Protein AF-A0A4R6M4W5-F1 (afdb_monomer_lite)

Structure (mmCIF, N/CA/C/O backbone):
data_AF-A0A4R6M4W5-F1
#
_entry.id   AF-A0A4R6M4W5-F1
#
loop_
_atom_site.group_PDB
_atom_site.id
_atom_site.type_symbol
_atom_site.label_atom_id
_atom_site.label_alt_id
_atom_site.label_comp_id
_atom_site.label_asym_id
_atom_site.label_entity_id
_atom_site.label_seq_id
_atom_site.pdbx_PDB_ins_code
_atom_site.Cartn_x
_atom_site.Cartn_y
_atom_site.Cartn_z
_atom_site.occupancy
_atom_site.B_iso_or_equiv
_atom_site.auth_seq_id
_atom_site.auth_comp_id
_atom_site.auth_asym_id
_atom_site.auth_atom_id
_atom_site.pdbx_PDB_model_num
ATOM 1 N N . MET A 1 1 ? 8.972 -27.439 31.313 1.00 47.44 1 MET A N 1
ATOM 2 C CA . MET A 1 1 ? 9.110 -26.788 29.989 1.00 47.44 1 MET A CA 1
ATOM 3 C C . MET A 1 1 ? 7.832 -26.014 29.679 1.00 47.44 1 MET A C 1
ATOM 5 O O . MET A 1 1 ? 6.818 -26.622 29.364 1.00 47.44 1 MET A O 1
ATOM 9 N N . GLY A 1 2 ? 7.825 -24.691 29.859 1.00 50.62 2 GLY A N 1
ATOM 10 C CA . GLY A 1 2 ? 6.647 -23.873 29.551 1.00 50.62 2 GLY A CA 1
ATOM 11 C C . GLY A 1 2 ? 6.449 -23.766 28.039 1.00 50.62 2 GLY A C 1
ATOM 12 O O . GLY A 1 2 ? 7.377 -23.376 27.333 1.00 50.62 2 GLY A O 1
ATOM 13 N N . LYS A 1 3 ? 5.260 -24.116 27.529 1.00 57.84 3 LYS A N 1
ATOM 14 C CA . LYS A 1 3 ? 4.891 -23.879 26.123 1.00 57.84 3 LYS A CA 1
ATOM 15 C C . LYS A 1 3 ? 5.058 -22.385 25.834 1.00 57.84 3 LYS A C 1
ATOM 17 O O . LYS A 1 3 ? 4.298 -21.583 26.377 1.00 57.84 3 LYS A O 1
ATOM 22 N N . LYS A 1 4 ? 6.033 -22.010 24.995 1.00 60.06 4 LYS A N 1
ATOM 23 C CA . LYS A 1 4 ? 6.132 -20.650 24.447 1.00 60.06 4 LYS A CA 1
ATOM 24 C C . LYS A 1 4 ? 4.809 -20.366 23.740 1.00 60.06 4 LYS A C 1
ATOM 26 O O . LYS A 1 4 ? 4.501 -20.968 22.716 1.00 60.06 4 LYS A O 1
ATOM 31 N N . ARG A 1 5 ? 3.972 -19.521 24.340 1.00 63.62 5 ARG A N 1
ATOM 32 C CA . ARG A 1 5 ? 2.745 -19.064 23.694 1.00 63.62 5 ARG A CA 1
ATOM 33 C C . ARG A 1 5 ? 3.173 -18.079 22.616 1.00 63.62 5 ARG A C 1
ATOM 35 O O . ARG A 1 5 ? 3.542 -16.951 22.929 1.00 63.62 5 ARG A O 1
ATOM 42 N N . ASN A 1 6 ? 3.200 -18.552 21.373 1.00 73.06 6 ASN A N 1
ATOM 43 C CA . ASN A 1 6 ? 3.472 -17.719 20.208 1.00 73.06 6 ASN A CA 1
ATOM 44 C C . ASN A 1 6 ? 2.492 -16.540 20.214 1.00 73.06 6 ASN A C 1
ATOM 46 O O . ASN A 1 6 ? 1.300 -16.741 20.451 1.00 73.06 6 ASN A O 1
ATOM 50 N N . GLY A 1 7 ? 3.006 -15.326 20.008 1.00 83.44 7 GLY A N 1
ATOM 51 C CA . GLY A 1 7 ? 2.184 -14.120 19.945 1.00 83.44 7 GLY A CA 1
ATOM 52 C C . GLY A 1 7 ? 1.177 -14.162 18.792 1.00 83.44 7 GLY A C 1
ATOM 53 O O . GLY A 1 7 ? 1.309 -14.947 17.855 1.00 83.44 7 GLY A O 1
ATOM 54 N N . HIS A 1 8 ? 0.178 -13.284 18.841 1.00 89.69 8 HIS A N 1
ATOM 55 C CA . HIS A 1 8 ? -0.817 -13.129 17.782 1.00 89.69 8 HIS A CA 1
ATOM 56 C C . HIS A 1 8 ? -0.540 -11.882 16.944 1.00 89.69 8 HIS A C 1
ATOM 58 O O . HIS A 1 8 ? -0.116 -10.845 17.456 1.00 89.69 8 HIS A O 1
ATOM 64 N N . TYR A 1 9 ? -0.815 -11.976 15.646 1.00 91.94 9 TYR A N 1
ATOM 65 C CA . TYR A 1 9 ? -0.755 -10.838 14.737 1.00 91.94 9 TYR A CA 1
ATOM 66 C C . TYR A 1 9 ? -2.001 -9.961 14.881 1.00 91.94 9 TYR A C 1
ATOM 68 O O . TYR A 1 9 ? -3.123 -10.471 14.893 1.00 91.94 9 TYR A O 1
ATOM 76 N N . CYS A 1 10 ? -1.799 -8.649 14.993 1.00 93.38 10 CYS A N 1
ATOM 77 C CA . CYS A 1 10 ? -2.869 -7.661 14.984 1.00 93.38 10 CYS A CA 1
ATOM 78 C C . CYS A 1 10 ? -3.048 -7.075 13.579 1.00 93.38 10 CYS A C 1
ATOM 80 O O . CYS A 1 10 ? -2.122 -6.452 13.062 1.00 93.38 10 CYS A O 1
ATOM 82 N N . VAL A 1 11 ? -4.245 -7.187 12.995 1.00 92.00 11 VAL A N 1
ATOM 83 C CA . VAL A 1 11 ? -4.522 -6.701 11.627 1.00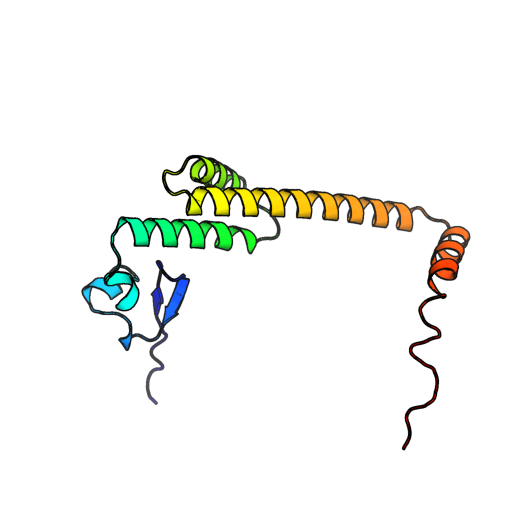 92.00 11 VAL A CA 1
ATOM 84 C C . VAL A 1 11 ? -4.514 -5.176 11.505 1.00 92.00 11 VAL A C 1
ATOM 86 O O . VAL A 1 11 ? -4.210 -4.651 10.442 1.00 92.00 11 VAL A O 1
ATOM 89 N N . VAL A 1 12 ? -4.813 -4.454 12.591 1.00 92.94 12 VAL A N 1
ATOM 90 C CA . VAL A 1 12 ? -4.916 -2.984 12.572 1.00 92.94 12 VAL A CA 1
ATOM 91 C C . VAL A 1 12 ? -3.551 -2.313 12.692 1.00 92.94 12 VAL A C 1
ATOM 93 O O . VAL A 1 12 ? -3.284 -1.367 11.968 1.00 92.94 12 VAL A O 1
ATOM 96 N N . CYS A 1 13 ? -2.676 -2.777 13.590 1.00 92.56 13 CYS A N 1
ATOM 97 C CA . CYS A 1 13 ? -1.334 -2.193 13.759 1.00 92.56 13 CYS A CA 1
ATOM 98 C C . CYS A 1 13 ? -0.231 -2.964 13.024 1.00 92.56 13 CYS A C 1
ATOM 100 O O . CYS A 1 13 ? 0.934 -2.601 13.132 1.00 92.56 13 CYS A O 1
ATOM 102 N N . ALA A 1 14 ? -0.590 -4.044 12.329 1.00 92.38 14 ALA A N 1
ATOM 103 C CA . ALA A 1 14 ? 0.319 -4.892 11.570 1.00 92.38 14 ALA A CA 1
ATOM 104 C C . ALA A 1 14 ? 1.521 -5.441 12.369 1.00 92.38 14 ALA A C 1
ATOM 106 O O . ALA A 1 14 ? 2.595 -5.654 11.809 1.00 92.38 14 ALA A O 1
ATOM 107 N N . SER A 1 15 ? 1.353 -5.706 13.671 1.00 91.50 15 SER A N 1
ATOM 108 C CA . SER A 1 15 ? 2.426 -6.202 14.554 1.00 91.50 15 SER A CA 1
ATOM 109 C C . SER A 1 15 ? 2.061 -7.531 15.213 1.00 91.50 15 SER A C 1
ATOM 111 O O . SER A 1 15 ? 0.899 -7.759 15.562 1.00 91.50 15 SER A O 1
ATOM 113 N N . VAL A 1 16 ? 3.062 -8.382 15.449 1.00 91.19 16 VAL A N 1
ATOM 114 C CA . VAL A 1 16 ? 2.925 -9.567 16.309 1.00 91.19 16 VAL A CA 1
ATOM 115 C C . VAL A 1 16 ? 3.075 -9.132 17.764 1.00 91.19 16 VAL A C 1
ATOM 117 O O . VAL A 1 16 ? 4.069 -8.517 18.139 1.00 91.19 16 VAL A O 1
ATOM 120 N N . LEU A 1 17 ? 2.071 -9.422 18.588 1.00 91.19 17 LEU A N 1
ATOM 121 C CA . LEU A 1 17 ? 2.004 -9.011 19.988 1.00 91.19 17 LEU A CA 1
ATOM 122 C C . LEU A 1 17 ? 1.763 -10.228 20.893 1.00 91.19 17 LEU A C 1
ATOM 124 O O . LEU A 1 17 ? 1.135 -11.198 20.467 1.00 91.19 17 LEU A O 1
ATOM 128 N N . PRO A 1 18 ? 2.210 -10.197 22.160 1.00 89.69 18 PRO A N 1
ATOM 129 C CA . PRO A 1 18 ? 1.973 -11.302 23.083 1.00 89.69 18 PRO A CA 1
ATOM 130 C C . PRO A 1 18 ? 0.483 -11.448 23.417 1.00 89.69 18 PRO A C 1
ATOM 132 O O . PRO A 1 18 ? -0.274 -10.473 23.394 1.00 89.69 18 PRO A O 1
ATOM 135 N N . ASN A 1 19 ? 0.067 -12.665 23.778 1.00 86.75 19 ASN A N 1
ATOM 136 C CA . ASN A 1 19 ? -1.346 -13.034 23.958 1.00 86.75 19 ASN A CA 1
ATOM 137 C C . ASN A 1 19 ? -2.081 -12.141 24.968 1.00 86.75 19 ASN A C 1
ATOM 139 O O . ASN A 1 19 ? -3.251 -11.828 24.781 1.00 86.75 19 ASN A O 1
ATOM 143 N N . GLU A 1 20 ? -1.385 -11.646 25.990 1.00 88.31 20 GLU A N 1
ATOM 144 C CA . GLU A 1 20 ? -1.931 -10.739 27.010 1.00 88.31 20 GLU A CA 1
ATOM 145 C C . GLU A 1 20 ? -2.418 -9.393 26.445 1.00 88.31 20 GLU A C 1
ATOM 147 O O . GLU A 1 20 ? -3.262 -8.713 27.047 1.00 88.31 20 GLU A O 1
ATOM 152 N N . LYS A 1 21 ? -1.906 -8.991 25.273 1.00 89.56 21 LYS A N 1
ATOM 153 C CA . LYS A 1 21 ? -2.319 -7.771 24.564 1.00 89.56 21 LYS A CA 1
ATOM 154 C C . LYS A 1 21 ? -3.587 -7.972 23.739 1.00 89.56 21 LYS A C 1
ATOM 156 O O . LYS A 1 21 ? -4.110 -6.985 23.223 1.00 89.56 21 LYS A O 1
ATOM 161 N N . PHE A 1 22 ? -4.118 -9.188 23.659 1.00 88.75 22 PHE A N 1
ATOM 162 C CA . PHE A 1 22 ? -5.414 -9.493 23.060 1.00 88.75 22 PHE A CA 1
ATOM 163 C C . PHE A 1 22 ? -6.449 -9.742 24.167 1.00 88.75 22 PHE A C 1
ATOM 165 O O . PHE A 1 22 ? -6.128 -10.213 25.257 1.00 88.75 22 PHE A O 1
ATOM 172 N N . SER A 1 23 ? -7.693 -9.320 23.943 1.00 77.94 23 SER A N 1
ATOM 173 C CA . SER A 1 23 ? -8.841 -9.639 24.810 1.00 77.94 23 SER A CA 1
ATOM 174 C C . SER A 1 23 ? -9.715 -10.673 24.112 1.00 77.94 23 SER A C 1
ATOM 176 O O . SER A 1 23 ? -9.695 -10.708 22.892 1.00 77.94 23 SER A O 1
ATOM 178 N N . GLY A 1 24 ? -10.523 -11.463 24.830 1.00 74.44 24 GLY A N 1
ATOM 179 C CA . GLY A 1 24 ? -11.321 -12.547 24.226 1.00 74.44 24 GLY A CA 1
ATOM 180 C C . GLY A 1 24 ? -12.060 -12.162 22.930 1.00 74.44 24 GLY A C 1
ATOM 181 O O . GLY A 1 24 ? -11.840 -12.783 21.896 1.00 74.44 24 GLY A O 1
ATOM 182 N N . LYS A 1 25 ? -12.847 -11.072 22.934 1.00 71.62 25 LYS A N 1
ATOM 183 C CA . LYS A 1 25 ? -13.558 -10.577 21.729 1.00 71.62 25 LYS A CA 1
ATOM 184 C C . LYS A 1 25 ? -12.637 -9.994 20.643 1.00 71.62 25 LYS A C 1
ATOM 186 O O . LYS A 1 25 ? -12.979 -10.053 19.468 1.00 71.62 25 LYS A O 1
ATOM 191 N N . GLY A 1 26 ? -11.499 -9.403 21.011 1.00 70.62 26 GLY A N 1
ATOM 192 C CA . GLY A 1 26 ? -10.511 -8.898 20.047 1.00 70.62 26 GLY A CA 1
ATOM 193 C C . GLY A 1 26 ? -9.636 -10.009 19.461 1.00 70.62 26 GLY A C 1
ATOM 194 O O . GLY A 1 26 ? -9.180 -9.912 18.328 1.00 70.62 26 GLY A O 1
ATOM 195 N N . HIS A 1 27 ? -9.448 -11.094 20.208 1.00 76.25 27 HIS A N 1
ATOM 196 C CA . HIS A 1 27 ? -8.593 -12.221 19.861 1.00 76.25 27 HIS A CA 1
ATOM 197 C C . HIS A 1 27 ? -9.119 -12.964 18.634 1.00 76.25 27 HIS A C 1
ATOM 199 O O . HIS A 1 27 ? -8.349 -13.198 17.710 1.00 76.25 27 HIS A O 1
ATOM 205 N N . SER A 1 28 ? -10.430 -13.219 18.564 1.00 82.06 28 SER A N 1
ATOM 206 C CA . SER A 1 28 ? -11.066 -13.847 17.394 1.00 82.06 28 SER A CA 1
ATOM 207 C C . SER A 1 28 ? -11.000 -12.988 16.129 1.00 82.06 28 SER A C 1
ATOM 209 O O . SER A 1 28 ? -10.972 -13.512 15.023 1.00 82.06 28 SER A O 1
ATOM 211 N N . ARG A 1 29 ? -10.953 -11.661 16.281 1.00 85.00 29 ARG A N 1
ATOM 212 C CA . ARG A 1 29 ? -10.862 -10.711 15.162 1.00 85.00 29 ARG A CA 1
ATOM 213 C C . ARG A 1 29 ? -9.424 -10.339 14.810 1.00 85.00 29 ARG A C 1
ATOM 215 O O . ARG A 1 29 ? -9.230 -9.519 13.920 1.00 85.00 29 ARG A O 1
ATOM 222 N N . HIS A 1 30 ? -8.428 -10.892 15.510 1.00 90.75 30 HIS A N 1
ATOM 223 C CA . HIS A 1 30 ? -7.024 -10.494 15.382 1.00 90.75 30 HIS A CA 1
ATOM 224 C C . HIS A 1 30 ? -6.804 -8.990 15.632 1.00 90.75 30 HIS A C 1
ATOM 226 O O . HIS A 1 30 ? -6.007 -8.339 14.964 1.00 90.75 30 HIS A O 1
ATOM 232 N N . ILE A 1 31 ? -7.514 -8.410 16.602 1.00 91.6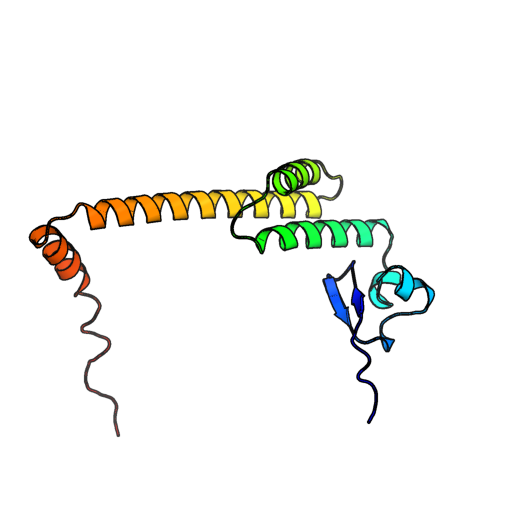2 31 ILE A N 1
ATOM 233 C CA . ILE A 1 31 ? -7.407 -6.998 16.988 1.00 91.62 31 ILE A CA 1
ATOM 234 C C . ILE A 1 31 ? -6.904 -6.923 18.431 1.00 91.62 31 ILE A C 1
ATOM 236 O O . ILE A 1 31 ? -7.527 -7.445 19.359 1.00 91.62 31 ILE A O 1
ATOM 240 N N . CYS A 1 32 ? -5.770 -6.254 18.645 1.00 92.75 32 CYS A N 1
ATOM 241 C CA . CYS A 1 32 ? -5.222 -6.081 19.987 1.00 92.75 32 CYS A CA 1
ATOM 242 C C . CYS A 1 32 ? -6.075 -5.111 20.824 1.00 92.75 32 CYS A C 1
ATOM 244 O O . CYS A 1 32 ? -6.798 -4.266 20.294 1.00 92.75 32 CYS A O 1
ATOM 246 N N . LYS A 1 33 ? -5.949 -5.171 22.154 1.00 91.12 33 LYS A N 1
ATOM 247 C CA . LYS A 1 33 ? -6.688 -4.316 23.101 1.00 91.12 33 LYS A CA 1
ATOM 248 C C . LYS A 1 33 ? -6.556 -2.826 22.779 1.00 91.12 33 LYS A C 1
ATOM 250 O O . LYS A 1 33 ? -7.534 -2.096 22.898 1.00 91.12 33 LYS A O 1
ATOM 255 N N . LYS A 1 34 ? -5.371 -2.369 22.353 1.00 91.75 34 LYS A N 1
ATOM 256 C CA . LYS A 1 34 ? -5.145 -0.964 21.973 1.00 91.75 34 LYS A CA 1
ATOM 257 C C . LYS A 1 34 ? -5.956 -0.587 20.730 1.00 91.75 34 LYS A C 1
ATOM 259 O O . LYS A 1 34 ? -6.675 0.403 20.758 1.00 91.75 34 LYS A O 1
ATOM 264 N N . CYS A 1 35 ? -5.893 -1.404 19.681 1.00 92.56 35 CYS A N 1
ATOM 265 C CA . CYS A 1 35 ? -6.623 -1.163 18.438 1.00 92.56 35 CYS A CA 1
ATOM 266 C C . CYS A 1 35 ? -8.137 -1.322 18.605 1.00 92.56 35 CYS A C 1
ATOM 268 O O . CYS A 1 35 ? -8.880 -0.601 17.958 1.00 92.56 35 CYS A O 1
ATOM 270 N N . SER A 1 36 ? -8.597 -2.178 19.524 1.00 90.56 36 SER A N 1
ATOM 271 C CA . SER A 1 36 ? -10.031 -2.361 19.791 1.00 90.56 36 SER A CA 1
ATOM 272 C C . SER A 1 36 ? -10.732 -1.113 20.341 1.00 90.56 36 SER A C 1
ATOM 274 O O . SER A 1 36 ? -11.951 -1.034 20.274 1.00 90.56 36 SER A O 1
ATOM 276 N N . LYS A 1 37 ? -9.970 -0.144 20.873 1.00 90.88 37 LYS A N 1
ATOM 277 C CA . LYS A 1 37 ? -10.493 1.136 21.374 1.00 90.88 37 LYS A CA 1
ATOM 278 C C . LYS A 1 37 ? -10.685 2.188 20.275 1.00 90.88 37 LYS A C 1
ATOM 280 O O . LYS A 1 37 ? -11.302 3.210 20.543 1.00 90.88 37 LYS A O 1
ATOM 285 N N . LYS A 1 38 ? -10.123 1.976 19.080 1.00 91.25 38 LYS A N 1
ATOM 286 C CA . LYS A 1 38 ? -10.269 2.890 17.938 1.00 91.25 38 LYS A CA 1
ATOM 287 C C . LYS A 1 38 ? -11.653 2.755 17.315 1.00 91.25 38 LYS A C 1
ATOM 289 O O . LYS A 1 38 ? -12.239 1.671 17.375 1.00 91.25 38 LYS A O 1
ATOM 294 N N . SER A 1 39 ? -12.135 3.810 16.666 1.00 92.50 39 SER A N 1
ATOM 295 C CA . SER A 1 39 ? -13.368 3.742 15.877 1.00 92.50 39 SER A CA 1
ATOM 296 C C . SER A 1 39 ? -13.224 2.778 14.690 1.00 92.50 39 SER A C 1
ATOM 298 O O . SER A 1 39 ? -12.115 2.483 14.240 1.00 92.50 39 SER A O 1
ATOM 300 N N . ALA A 1 40 ? -14.346 2.278 14.164 1.00 90.31 40 ALA A N 1
ATOM 301 C CA . ALA A 1 40 ? -14.324 1.379 13.008 1.00 90.31 40 ALA A CA 1
ATOM 302 C C . ALA A 1 40 ? -13.688 2.042 11.771 1.00 90.31 40 ALA A C 1
ATOM 304 O O . ALA A 1 40 ? -12.924 1.389 11.066 1.00 90.31 40 ALA A O 1
ATOM 305 N N . ALA A 1 41 ? -13.939 3.339 11.562 1.00 91.38 41 ALA A N 1
ATOM 306 C CA . ALA A 1 41 ? -13.358 4.108 10.464 1.00 91.38 41 ALA A CA 1
ATOM 307 C C . ALA A 1 41 ? -11.829 4.225 10.585 1.00 91.38 41 ALA A C 1
ATOM 309 O O . ALA A 1 41 ? -11.115 3.971 9.621 1.00 91.38 41 ALA A O 1
ATOM 310 N N . GLU A 1 42 ? -11.309 4.528 11.779 1.00 92.06 42 GLU A N 1
ATOM 311 C CA . GLU A 1 42 ? -9.857 4.583 12.003 1.00 92.06 42 GLU A CA 1
ATOM 312 C C . GLU A 1 42 ? -9.189 3.215 11.859 1.00 92.06 42 GLU A C 1
ATOM 314 O O . GLU A 1 42 ? -8.059 3.121 11.381 1.00 92.06 42 GLU A O 1
ATOM 319 N N . GLN A 1 43 ? -9.857 2.145 12.304 1.00 92.25 43 GLN A N 1
ATOM 320 C CA . GLN A 1 43 ? -9.335 0.793 12.124 1.00 92.25 43 GLN A CA 1
ATOM 321 C C . GLN A 1 43 ? -9.242 0.446 10.637 1.00 92.25 43 GLN A C 1
ATOM 323 O O . GLN A 1 43 ? -8.211 -0.065 10.209 1.00 92.25 43 GLN A O 1
ATOM 328 N N . ASP A 1 44 ? -10.287 0.740 9.861 1.00 92.69 44 ASP A N 1
ATOM 329 C CA . ASP A 1 44 ? -10.320 0.473 8.424 1.00 92.69 44 ASP A CA 1
ATOM 330 C C . ASP A 1 44 ? -9.277 1.299 7.658 1.00 92.69 44 ASP A C 1
ATOM 332 O O . ASP A 1 44 ? -8.504 0.732 6.884 1.00 92.69 44 ASP A O 1
ATOM 336 N N . GLU A 1 45 ? -9.165 2.600 7.954 1.00 94.50 45 GLU A N 1
ATOM 337 C CA . GLU A 1 45 ? -8.109 3.469 7.418 1.00 94.50 45 GLU A CA 1
ATOM 338 C C . GLU A 1 45 ? -6.725 2.855 7.663 1.00 94.50 45 GLU A C 1
ATOM 340 O O . GLU A 1 45 ? -5.937 2.679 6.733 1.00 94.50 45 GLU A O 1
ATOM 345 N N . GLN A 1 46 ? -6.432 2.465 8.906 1.00 94.00 46 GLN A N 1
ATOM 346 C CA . GLN A 1 46 ? -5.116 1.941 9.262 1.00 94.00 46 GLN A CA 1
ATOM 347 C C . GLN A 1 46 ? -4.840 0.569 8.627 1.00 94.00 46 GLN A C 1
ATOM 349 O O . GLN A 1 46 ? -3.720 0.302 8.190 1.00 94.00 46 GLN A O 1
ATOM 354 N N . ILE A 1 47 ? -5.859 -0.290 8.514 1.00 93.19 47 ILE A N 1
ATOM 355 C CA . ILE A 1 47 ? -5.757 -1.567 7.798 1.00 93.19 47 ILE A CA 1
ATOM 356 C C . ILE A 1 47 ? -5.438 -1.325 6.317 1.00 93.19 47 ILE A C 1
ATOM 358 O O . ILE A 1 47 ? -4.570 -2.005 5.770 1.00 93.19 47 ILE A O 1
ATOM 362 N N . LYS A 1 48 ? -6.124 -0.382 5.658 1.00 94.31 48 LYS A N 1
ATOM 363 C CA . LYS A 1 48 ? -5.890 -0.045 4.245 1.00 94.31 48 LYS A CA 1
ATOM 364 C C . LYS A 1 48 ? -4.475 0.481 4.028 1.00 94.31 48 LYS A C 1
ATOM 366 O O . LYS A 1 48 ? -3.772 -0.045 3.171 1.00 94.31 48 LYS A O 1
ATOM 371 N N . VAL A 1 49 ? -4.028 1.427 4.853 1.00 93.88 49 VAL A N 1
ATOM 372 C CA . VAL A 1 49 ? -2.663 1.975 4.792 1.00 93.88 49 VAL A CA 1
ATOM 373 C C . VAL A 1 49 ? -1.612 0.875 4.976 1.00 93.88 49 VAL A C 1
ATOM 375 O O . VAL A 1 49 ? -0.693 0.751 4.171 1.00 93.88 49 VAL A O 1
ATOM 378 N N . ASN A 1 50 ? -1.779 -0.001 5.969 1.00 92.44 50 ASN A N 1
ATOM 379 C CA . ASN A 1 50 ? -0.851 -1.116 6.176 1.00 92.44 50 ASN A CA 1
ATOM 380 C C . ASN A 1 50 ? -0.853 -2.113 5.012 1.00 92.44 50 ASN A C 1
ATOM 382 O O . ASN A 1 50 ? 0.187 -2.685 4.695 1.00 92.44 50 ASN A O 1
ATOM 386 N N . LYS A 1 51 ? -2.005 -2.339 4.369 1.00 90.94 51 LYS A N 1
ATOM 387 C CA . LYS A 1 51 ? -2.082 -3.168 3.159 1.00 90.94 51 LYS A CA 1
ATOM 388 C C . LYS A 1 51 ? -1.329 -2.526 2.000 1.00 90.94 51 LYS A C 1
ATOM 390 O O . LYS A 1 51 ? -0.615 -3.249 1.320 1.00 90.94 51 LYS A O 1
ATOM 395 N N . ILE A 1 52 ? -1.461 -1.213 1.806 1.00 92.62 52 ILE A N 1
ATOM 396 C CA . ILE A 1 52 ? -0.756 -0.458 0.760 1.00 92.62 52 ILE A CA 1
ATOM 397 C C . ILE A 1 52 ? 0.759 -0.615 0.922 1.00 92.62 52 ILE A C 1
ATOM 399 O O . ILE A 1 52 ? 1.412 -1.135 0.022 1.00 92.62 52 ILE A O 1
ATOM 403 N N . TYR A 1 53 ? 1.308 -0.302 2.098 1.00 90.44 53 TYR A N 1
ATOM 404 C CA . TYR A 1 53 ? 2.741 -0.495 2.362 1.00 90.44 53 TYR A CA 1
ATOM 405 C C . TYR A 1 53 ? 3.152 -1.973 2.409 1.00 90.44 53 TYR A C 1
ATOM 407 O O . TYR A 1 53 ? 4.295 -2.326 2.157 1.00 90.44 53 TYR A O 1
ATOM 415 N N . GLY A 1 54 ? 2.227 -2.890 2.689 1.00 87.44 54 GLY A N 1
ATOM 416 C CA . GLY A 1 54 ? 2.484 -4.321 2.550 1.00 87.44 54 GLY A CA 1
ATOM 417 C C . GLY A 1 54 ? 2.756 -4.744 1.102 1.00 87.44 54 GLY A C 1
ATOM 418 O O . GLY A 1 54 ? 3.453 -5.736 0.889 1.00 87.44 54 GLY A O 1
ATOM 419 N N . MET A 1 55 ? 2.237 -4.004 0.113 1.00 86.94 55 MET A N 1
ATOM 420 C CA . MET A 1 55 ? 2.454 -4.293 -1.307 1.00 86.94 55 MET A CA 1
ATOM 421 C C . MET A 1 55 ? 3.855 -3.896 -1.783 1.00 86.94 55 MET A C 1
ATOM 423 O O . MET A 1 55 ? 4.334 -4.531 -2.719 1.00 86.94 55 MET A O 1
ATOM 427 N N . THR A 1 56 ? 4.525 -2.934 -1.130 1.00 82.38 56 THR A N 1
ATOM 428 C CA . THR A 1 56 ? 5.899 -2.505 -1.479 1.00 82.38 56 THR A CA 1
ATOM 429 C C . THR A 1 56 ? 6.960 -3.550 -1.147 1.00 82.38 56 THR A C 1
ATOM 431 O O . THR A 1 56 ? 8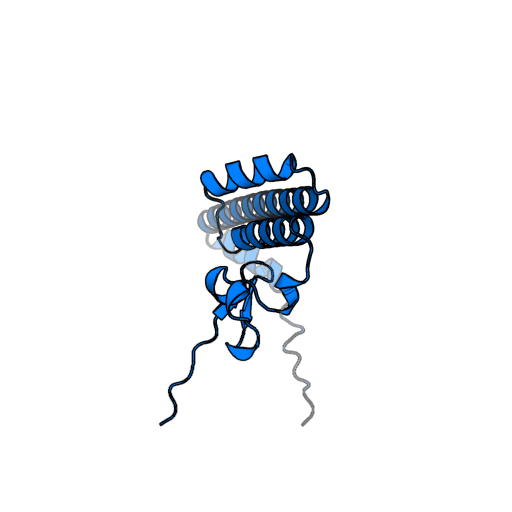.051 -3.526 -1.699 1.00 82.38 56 THR A O 1
ATOM 434 N N . ARG A 1 57 ? 6.639 -4.537 -0.299 1.00 79.25 57 ARG A N 1
ATOM 435 C CA . ARG A 1 57 ? 7.570 -5.625 0.050 1.00 79.25 57 ARG A CA 1
ATOM 436 C C . ARG A 1 57 ? 7.948 -6.523 -1.124 1.00 79.25 57 ARG A C 1
ATOM 438 O O . ARG A 1 57 ? 8.909 -7.279 -1.021 1.00 79.25 57 ARG A O 1
ATOM 445 N N . PHE A 1 58 ? 7.162 -6.515 -2.195 1.00 74.00 58 PHE A N 1
ATOM 446 C CA . PHE A 1 58 ? 7.433 -7.324 -3.373 1.00 74.00 58 PHE A CA 1
ATOM 447 C C . PHE A 1 58 ? 8.090 -6.455 -4.440 1.00 74.00 58 PHE A C 1
ATOM 449 O O . PHE A 1 58 ? 7.579 -5.384 -4.747 1.00 74.00 58 PHE A O 1
ATOM 456 N N . MET A 1 59 ? 9.155 -6.956 -5.076 1.00 68.94 59 MET A N 1
ATOM 457 C CA . MET A 1 59 ? 9.864 -6.220 -6.138 1.00 68.94 59 MET A CA 1
ATOM 458 C C . MET A 1 59 ? 8.961 -5.823 -7.317 1.00 68.94 59 MET A C 1
ATOM 460 O O . MET A 1 59 ? 9.273 -4.890 -8.051 1.00 68.94 59 MET A O 1
ATOM 464 N N . ASN A 1 60 ? 7.842 -6.529 -7.516 1.00 76.31 60 ASN A N 1
ATOM 465 C CA . ASN A 1 60 ? 6.887 -6.266 -8.585 1.00 76.31 60 ASN A CA 1
ATOM 466 C C . ASN A 1 60 ? 5.448 -6.231 -8.075 1.00 76.31 60 ASN A C 1
ATOM 468 O O . ASN A 1 60 ? 4.983 -7.131 -7.370 1.00 76.31 60 ASN A O 1
ATOM 472 N N . LEU A 1 61 ? 4.703 -5.231 -8.541 1.00 81.31 61 LEU A N 1
ATOM 473 C CA . LEU A 1 61 ? 3.292 -5.085 -8.234 1.00 81.31 61 LEU A CA 1
ATOM 474 C C . LEU A 1 61 ? 2.441 -6.017 -9.121 1.00 81.31 61 LEU A C 1
ATOM 476 O O . LEU A 1 61 ? 2.333 -5.825 -10.337 1.00 81.31 61 LEU A O 1
ATOM 480 N N . SER A 1 62 ? 1.811 -7.025 -8.508 1.00 86.62 62 SER A N 1
ATOM 481 C CA . SER A 1 62 ? 0.857 -7.922 -9.181 1.00 86.62 62 SER A CA 1
ATOM 482 C C . SER A 1 62 ? -0.307 -7.148 -9.820 1.00 86.62 62 SER A C 1
ATOM 484 O O . SER A 1 62 ? -0.705 -6.089 -9.332 1.00 86.62 62 SER A O 1
ATOM 486 N N . LYS A 1 63 ? -0.927 -7.708 -10.871 1.00 87.81 63 LYS A N 1
ATOM 487 C CA . LYS A 1 63 ? -2.134 -7.145 -11.515 1.00 87.81 63 LYS A CA 1
ATOM 488 C C . LYS A 1 63 ? -3.260 -6.876 -10.509 1.00 87.81 63 LYS A C 1
ATOM 490 O O . LYS A 1 63 ? -3.971 -5.884 -10.639 1.00 87.81 63 LYS A O 1
ATOM 495 N N . ASN A 1 64 ? -3.409 -7.741 -9.504 1.00 88.88 64 ASN A N 1
ATOM 496 C CA . ASN A 1 64 ? -4.417 -7.564 -8.457 1.00 88.88 64 ASN A CA 1
ATOM 497 C C . ASN A 1 64 ? -4.064 -6.406 -7.519 1.00 88.88 64 ASN A C 1
ATOM 499 O O . ASN A 1 64 ? -4.942 -5.615 -7.188 1.00 88.88 64 ASN A O 1
ATOM 503 N N . ASN A 1 65 ? -2.786 -6.268 -7.158 1.00 89.56 65 ASN A N 1
ATOM 504 C CA . ASN A 1 65 ? -2.315 -5.177 -6.307 1.00 89.56 65 ASN A CA 1
ATOM 505 C C . ASN A 1 65 ? -2.469 -3.825 -7.016 1.00 89.56 65 ASN A C 1
ATOM 507 O O . ASN A 1 65 ? -2.965 -2.892 -6.402 1.00 89.56 65 ASN A O 1
ATOM 511 N N . LYS A 1 66 ? -2.171 -3.746 -8.323 1.00 89.00 66 LYS A N 1
ATOM 512 C CA . LYS A 1 66 ? -2.432 -2.554 -9.158 1.00 89.00 66 LYS A CA 1
ATOM 513 C C . LYS A 1 66 ? -3.889 -2.115 -9.091 1.00 89.00 66 LYS A C 1
ATOM 515 O O . LYS A 1 66 ? -4.182 -1.031 -8.607 1.00 89.00 66 LYS A O 1
ATOM 520 N N . LYS A 1 67 ? -4.808 -3.027 -9.428 1.00 91.69 67 LYS A N 1
ATOM 521 C CA . LYS A 1 67 ? -6.255 -2.766 -9.343 1.00 91.69 67 LYS A CA 1
ATOM 522 C C . LYS A 1 67 ? -6.702 -2.350 -7.942 1.00 91.69 67 LYS A C 1
ATOM 524 O O . LYS A 1 67 ? -7.711 -1.668 -7.797 1.00 91.69 67 LYS A O 1
ATOM 529 N N . GLN A 1 68 ? -6.022 -2.825 -6.903 1.00 91.69 68 GLN A N 1
ATOM 530 C CA . GLN A 1 68 ? -6.345 -2.475 -5.528 1.00 91.69 68 GLN A CA 1
ATOM 531 C C . GLN A 1 68 ? -5.817 -1.085 -5.150 1.00 91.69 68 GLN A C 1
ATOM 533 O O . GLN A 1 68 ? -6.555 -0.337 -4.515 1.00 91.69 68 GLN A O 1
ATOM 538 N N . LEU A 1 69 ? -4.611 -0.708 -5.584 1.00 92.31 69 LEU A N 1
ATOM 539 C CA . LEU A 1 69 ? -4.097 0.656 -5.436 1.00 92.31 69 LEU A CA 1
ATOM 540 C C . LEU A 1 69 ? -4.960 1.666 -6.206 1.00 92.31 69 LEU A C 1
ATOM 542 O O . LEU A 1 69 ? -5.328 2.685 -5.631 1.00 92.31 69 LEU A O 1
ATOM 546 N N . ASP A 1 70 ? -5.399 1.338 -7.426 1.00 92.62 70 ASP A N 1
ATOM 547 C CA . ASP A 1 70 ? -6.305 2.189 -8.217 1.00 92.62 70 ASP A CA 1
ATOM 548 C C . ASP A 1 70 ? -7.633 2.458 -7.490 1.00 92.62 70 ASP A C 1
ATOM 550 O O . ASP A 1 70 ? -8.194 3.554 -7.542 1.00 92.62 70 ASP A O 1
ATOM 554 N N . LYS A 1 71 ? -8.142 1.460 -6.755 1.00 93.94 71 LYS A N 1
ATOM 555 C CA . LYS A 1 71 ? -9.313 1.642 -5.886 1.00 93.94 71 LYS A CA 1
ATOM 556 C C . LYS A 1 71 ? -8.996 2.562 -4.710 1.00 93.94 71 LYS A C 1
ATOM 558 O O . LYS A 1 71 ? -9.813 3.415 -4.384 1.00 93.94 71 LYS A O 1
ATOM 563 N N . TYR A 1 72 ? -7.825 2.413 -4.093 1.00 93.50 72 TYR A N 1
ATOM 564 C CA . TYR A 1 72 ? -7.409 3.249 -2.966 1.00 93.50 72 TYR A CA 1
ATOM 565 C C . TYR A 1 72 ? -7.151 4.709 -3.341 1.00 93.50 72 TYR A C 1
ATOM 567 O O . TYR A 1 72 ? -7.337 5.576 -2.493 1.00 93.50 72 TYR A O 1
ATOM 575 N N . LEU A 1 73 ? -6.825 5.009 -4.602 1.00 93.00 73 LEU A N 1
ATOM 576 C CA . LEU A 1 73 ? -6.756 6.387 -5.105 1.00 93.00 73 LEU A CA 1
ATOM 577 C C . LEU A 1 73 ? -8.095 7.132 -5.026 1.00 93.00 73 LEU A C 1
ATOM 579 O O . LEU A 1 73 ? -8.099 8.358 -4.939 1.00 93.00 73 LEU A O 1
ATOM 583 N N . ASN A 1 74 ? -9.211 6.401 -5.029 1.00 92.50 74 ASN A N 1
ATOM 584 C CA . ASN A 1 74 ? -10.567 6.943 -4.976 1.00 92.50 74 ASN A CA 1
ATOM 585 C C . ASN A 1 74 ? -11.244 6.730 -3.608 1.00 92.50 74 ASN A C 1
ATOM 587 O O . ASN A 1 74 ? -12.446 6.937 -3.487 1.00 92.50 74 ASN A O 1
ATOM 591 N N . ASP A 1 75 ? -10.502 6.287 -2.588 1.00 92.75 75 ASP A N 1
ATOM 592 C CA . ASP A 1 75 ? -11.042 6.068 -1.240 1.00 92.75 75 ASP A CA 1
ATOM 593 C C . ASP A 1 75 ? -11.393 7.399 -0.555 1.00 92.75 75 ASP A C 1
ATOM 595 O O . ASP A 1 75 ? -10.765 8.419 -0.834 1.00 92.75 75 ASP A O 1
ATOM 599 N N . ASP A 1 76 ? -12.348 7.404 0.378 1.00 90.88 76 ASP A N 1
ATOM 600 C CA . ASP A 1 76 ? -12.768 8.612 1.105 1.00 90.88 76 ASP A CA 1
ATOM 601 C C . ASP A 1 76 ? -11.659 9.166 2.015 1.00 90.88 76 ASP A C 1
ATOM 603 O O . ASP A 1 76 ? -11.525 10.387 2.180 1.00 90.88 76 ASP A O 1
ATOM 607 N N . SER A 1 77 ? -10.812 8.291 2.574 1.00 91.88 77 SER A N 1
ATOM 608 C CA . SER A 1 77 ? -9.705 8.713 3.436 1.00 91.88 77 SER A CA 1
ATOM 609 C C . SER A 1 77 ? -8.575 9.349 2.628 1.00 91.88 77 SER A C 1
ATOM 611 O O . SER A 1 77 ? -7.922 8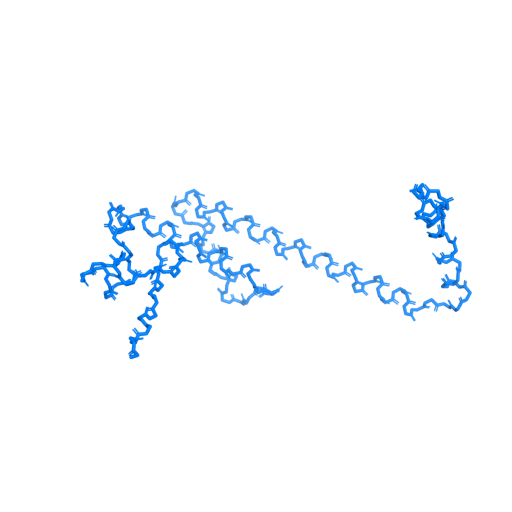.713 1.799 1.00 91.88 77 SER A O 1
ATOM 613 N N . LYS A 1 78 ? -8.258 10.605 2.962 1.00 93.06 78 LYS A N 1
ATOM 614 C CA . LYS A 1 78 ? -7.109 11.322 2.394 1.00 93.06 78 LYS A CA 1
ATOM 615 C C . LYS A 1 78 ? -5.794 10.560 2.599 1.00 93.06 78 LYS A C 1
ATOM 617 O O . LYS A 1 78 ? -5.019 10.460 1.655 1.00 93.06 78 LYS A O 1
ATOM 622 N N . LYS A 1 79 ? -5.578 9.968 3.779 1.00 93.12 79 LYS A N 1
ATOM 623 C CA . LYS A 1 79 ? -4.345 9.219 4.078 1.00 93.12 79 LYS A CA 1
ATOM 624 C C . LYS A 1 79 ? -4.203 7.973 3.213 1.00 93.12 79 LYS A C 1
ATOM 626 O O . LYS A 1 79 ? -3.105 7.663 2.768 1.00 93.12 79 LYS A O 1
ATOM 631 N N . VAL A 1 80 ? -5.306 7.262 2.975 1.00 93.44 80 VAL A N 1
ATOM 632 C CA . VAL A 1 80 ? -5.316 6.077 2.105 1.00 93.44 80 VAL A CA 1
ATOM 633 C C . VAL A 1 80 ? -4.969 6.475 0.672 1.00 93.44 80 VAL A C 1
ATOM 635 O O . VAL A 1 80 ? -4.121 5.830 0.058 1.00 93.44 80 VAL A O 1
ATOM 638 N N . ARG A 1 81 ? -5.557 7.568 0.166 1.00 95.44 81 ARG A N 1
ATOM 639 C CA . ARG A 1 81 ? -5.246 8.086 -1.174 1.00 95.44 81 ARG A CA 1
ATOM 640 C C . ARG A 1 81 ? -3.783 8.497 -1.312 1.00 95.44 81 ARG A C 1
ATOM 642 O O . ARG A 1 81 ? -3.147 8.137 -2.295 1.00 95.44 81 ARG A O 1
ATOM 649 N N . GLU A 1 82 ? -3.252 9.243 -0.346 1.00 94.62 82 GLU A N 1
ATOM 650 C CA . GLU A 1 82 ? -1.855 9.697 -0.355 1.00 94.62 82 GLU A CA 1
ATOM 651 C C . GLU A 1 82 ? -0.877 8.522 -0.299 1.00 94.62 82 GLU A C 1
ATOM 653 O O . GLU A 1 82 ? 0.044 8.467 -1.108 1.00 94.62 82 GLU A O 1
ATOM 658 N N . ALA A 1 83 ? -1.124 7.539 0.572 1.00 94.19 83 ALA A N 1
ATOM 659 C CA . ALA A 1 83 ? -0.305 6.331 0.639 1.00 94.19 83 ALA A CA 1
ATOM 660 C C . ALA A 1 83 ? -0.352 5.529 -0.673 1.00 94.19 83 ALA A C 1
ATOM 662 O O . ALA A 1 83 ? 0.663 5.002 -1.118 1.00 94.19 83 ALA A O 1
ATOM 663 N N . ALA A 1 84 ? -1.522 5.425 -1.312 1.00 94.38 84 ALA A N 1
ATOM 664 C CA . ALA A 1 84 ? -1.640 4.732 -2.592 1.00 94.38 84 ALA A CA 1
ATOM 665 C C . ALA A 1 84 ? -0.845 5.443 -3.697 1.00 94.38 84 ALA A C 1
ATOM 667 O O . ALA A 1 84 ? -0.152 4.773 -4.457 1.00 94.38 84 ALA A O 1
ATOM 668 N N . LYS A 1 85 ? -0.898 6.781 -3.751 1.00 94.00 85 LYS A N 1
ATOM 669 C CA . LYS A 1 85 ? -0.111 7.582 -4.701 1.00 94.00 85 LYS A CA 1
ATOM 670 C C . LYS A 1 85 ? 1.387 7.391 -4.505 1.00 94.00 85 LYS A C 1
ATOM 672 O O . LYS A 1 85 ? 2.059 7.036 -5.465 1.00 94.00 85 LYS A O 1
ATOM 677 N N . SER A 1 86 ? 1.877 7.539 -3.271 1.00 93.06 86 SER A N 1
ATOM 678 C CA . SER A 1 86 ? 3.311 7.414 -2.986 1.00 93.06 86 SER A CA 1
ATOM 679 C C . SER A 1 86 ? 3.850 6.046 -3.399 1.00 93.06 86 SER A C 1
ATOM 681 O O . SER A 1 86 ? 4.923 5.950 -3.976 1.00 93.06 86 SER A O 1
ATOM 683 N N . VAL A 1 87 ? 3.079 4.983 -3.144 1.00 91.94 87 VAL A N 1
ATOM 684 C CA . VAL A 1 87 ? 3.470 3.624 -3.531 1.00 91.94 87 VAL A CA 1
ATOM 685 C C . VAL A 1 87 ? 3.469 3.445 -5.049 1.00 91.94 87 VAL A C 1
ATOM 687 O O . VAL A 1 87 ? 4.372 2.808 -5.579 1.00 91.94 87 VAL A O 1
ATOM 690 N N . ILE A 1 88 ? 2.481 3.984 -5.770 1.00 91.12 88 ILE A N 1
ATOM 691 C CA . ILE A 1 88 ? 2.466 3.910 -7.241 1.00 91.12 88 ILE A CA 1
ATOM 692 C C . ILE A 1 88 ? 3.692 4.618 -7.825 1.00 91.12 88 ILE A C 1
ATOM 694 O O . ILE A 1 88 ? 4.384 4.024 -8.649 1.00 91.12 88 ILE A O 1
ATOM 698 N N . GLU A 1 89 ? 3.978 5.837 -7.364 1.00 91.50 89 GLU A N 1
ATOM 699 C CA . GLU A 1 89 ? 5.135 6.625 -7.803 1.00 91.50 89 GLU A CA 1
ATOM 700 C C . GLU A 1 89 ? 6.455 5.885 -7.532 1.00 91.50 89 GLU A C 1
ATOM 702 O O . GLU A 1 89 ? 7.277 5.744 -8.436 1.00 91.50 89 GLU A O 1
ATOM 707 N N . GLU A 1 90 ? 6.624 5.313 -6.336 1.00 90.06 90 GLU A N 1
ATOM 708 C CA . GLU A 1 90 ? 7.795 4.503 -5.976 1.00 90.06 90 GLU A CA 1
ATOM 709 C C . GLU A 1 90 ? 7.973 3.298 -6.918 1.00 90.06 90 GLU A C 1
ATOM 711 O O . GLU A 1 90 ? 9.071 3.027 -7.406 1.00 90.06 90 GLU A O 1
ATOM 716 N N . PHE A 1 91 ? 6.891 2.581 -7.237 1.00 89.62 91 PHE A N 1
ATOM 717 C CA . PHE A 1 91 ? 6.954 1.445 -8.161 1.00 89.62 91 PHE A CA 1
ATOM 718 C C . PHE A 1 91 ? 7.279 1.849 -9.601 1.00 89.62 91 PHE A C 1
ATOM 720 O O . PHE A 1 91 ? 7.906 1.069 -10.324 1.00 89.62 91 PHE A O 1
ATOM 727 N N . GLU A 1 92 ? 6.825 3.019 -10.043 1.00 89.62 92 GLU A N 1
ATOM 728 C CA . GLU A 1 92 ? 7.176 3.559 -11.354 1.00 89.62 92 GLU A CA 1
ATOM 729 C C . GLU A 1 92 ? 8.649 3.950 -11.421 1.00 89.62 92 GLU A C 1
ATOM 731 O O . GLU A 1 92 ? 9.298 3.658 -12.424 1.00 89.62 92 GLU A O 1
ATOM 736 N N . GLU A 1 93 ? 9.186 4.531 -10.352 1.00 89.19 93 GLU A N 1
ATOM 737 C CA . GLU A 1 93 ? 10.598 4.895 -10.257 1.00 89.19 93 GLU A CA 1
ATOM 738 C C . GLU A 1 93 ? 11.501 3.659 -10.251 1.00 89.19 93 GLU A C 1
ATOM 740 O O . GLU A 1 93 ? 12.394 3.530 -11.085 1.00 89.19 93 GLU A O 1
ATOM 745 N N . LEU A 1 94 ? 11.179 2.653 -9.432 1.00 88.12 94 LEU A N 1
ATOM 746 C CA . LEU A 1 94 ? 11.893 1.370 -9.425 1.00 88.12 94 LEU A CA 1
ATOM 747 C C . LEU A 1 94 ? 11.851 0.646 -10.776 1.00 88.12 94 LEU A C 1
ATOM 749 O O . LEU A 1 94 ? 12.676 -0.230 -11.042 1.00 88.12 94 LEU A O 1
ATOM 753 N N . LYS A 1 95 ? 10.849 0.930 -11.612 1.00 89.06 95 LYS A N 1
ATOM 754 C CA . LYS A 1 95 ? 10.771 0.387 -12.970 1.00 89.06 95 LYS A CA 1
ATOM 755 C C . LYS A 1 95 ? 11.679 1.152 -13.938 1.00 89.06 95 LYS A C 1
ATOM 757 O O . LYS A 1 95 ? 12.178 0.530 -14.872 1.00 89.06 95 LYS A O 1
ATOM 762 N N . ARG A 1 96 ? 11.872 2.460 -13.741 1.00 89.25 96 ARG A N 1
ATOM 763 C CA . ARG A 1 96 ? 12.813 3.272 -14.531 1.00 89.25 96 ARG A CA 1
ATOM 764 C C . ARG A 1 96 ? 14.247 2.870 -14.231 1.00 89.25 96 ARG A C 1
ATOM 766 O O . ARG A 1 96 ? 14.921 2.456 -15.162 1.00 89.25 96 ARG A O 1
ATOM 773 N N . ILE A 1 97 ? 14.618 2.835 -12.951 1.00 89.38 97 ILE A N 1
ATOM 774 C CA . ILE A 1 97 ? 15.956 2.426 -12.497 1.00 89.38 97 ILE A CA 1
ATOM 775 C C . ILE A 1 97 ? 16.325 1.060 -13.079 1.00 89.38 97 ILE A C 1
ATOM 777 O O . ILE A 1 97 ? 17.359 0.912 -13.705 1.00 89.38 97 ILE A O 1
ATOM 781 N N . ARG A 1 98 ? 15.427 0.070 -12.995 1.00 88.38 98 ARG A N 1
ATOM 782 C CA . ARG A 1 98 ? 15.686 -1.255 -13.587 1.00 88.38 98 ARG A CA 1
ATOM 783 C C . ARG A 1 98 ? 15.921 -1.227 -15.093 1.00 88.38 98 ARG A C 1
ATOM 785 O O . ARG A 1 98 ? 16.717 -2.004 -15.594 1.00 88.38 98 ARG A O 1
ATOM 792 N N . LYS A 1 99 ? 15.209 -0.366 -15.817 1.00 89.88 99 LYS A N 1
ATOM 793 C CA . LYS A 1 99 ? 15.405 -0.226 -17.260 1.00 89.88 99 LYS A CA 1
ATOM 794 C C . LYS A 1 99 ? 16.753 0.430 -17.569 1.00 89.88 99 LYS A C 1
ATOM 796 O O . LYS A 1 99 ? 17.373 0.059 -18.556 1.00 89.88 99 LYS A O 1
ATOM 801 N N . GLU A 1 100 ? 17.163 1.405 -16.766 1.00 91.94 100 GLU A N 1
ATOM 802 C CA . GLU A 1 100 ? 18.468 2.060 -16.879 1.00 91.94 100 GLU A CA 1
ATOM 803 C C . GLU A 1 100 ? 19.595 1.072 -16.555 1.00 91.94 100 GLU A C 1
ATOM 805 O O . GLU A 1 100 ? 20.515 0.941 -17.354 1.00 91.94 100 GLU A O 1
ATOM 810 N N . ASP A 1 101 ? 19.466 0.289 -15.481 1.00 91.56 101 ASP A N 1
ATOM 811 C CA . ASP A 1 101 ? 20.396 -0.792 -15.134 1.00 91.56 101 ASP A CA 1
ATOM 812 C C . ASP A 1 101 ? 20.514 -1.821 -16.268 1.00 91.56 101 ASP A C 1
ATOM 814 O O . ASP A 1 101 ? 21.622 -2.155 -16.677 1.00 91.56 101 ASP A O 1
ATOM 818 N N . ASP A 1 102 ? 19.390 -2.291 -16.825 1.00 91.25 102 ASP A N 1
ATOM 819 C CA . ASP A 1 102 ? 19.395 -3.239 -17.949 1.00 91.25 102 ASP A CA 1
ATOM 820 C C . ASP A 1 102 ? 20.135 -2.655 -19.172 1.00 91.25 102 ASP A C 1
ATOM 822 O O . ASP A 1 102 ? 20.899 -3.358 -19.833 1.00 91.25 102 ASP A O 1
ATOM 826 N N . GLN A 1 103 ? 19.947 -1.359 -19.456 1.00 92.00 103 GLN A N 1
ATOM 827 C CA . GLN A 1 103 ? 20.637 -0.656 -20.544 1.00 92.00 103 GLN A CA 1
ATOM 828 C C . GLN A 1 103 ? 22.134 -0.492 -20.278 1.00 92.00 103 GLN A C 1
ATOM 830 O O . GLN A 1 103 ? 22.931 -0.626 -21.204 1.00 92.00 103 GLN A O 1
ATOM 835 N N . LEU A 1 104 ? 22.522 -0.204 -19.036 1.00 90.25 104 LEU A N 1
ATOM 836 C CA . LEU A 1 104 ? 23.924 -0.121 -18.634 1.00 90.25 104 LEU A CA 1
ATOM 837 C C . LEU A 1 104 ? 24.604 -1.483 -18.756 1.00 90.25 104 LEU A C 1
ATOM 839 O O . LEU A 1 104 ? 25.691 -1.564 -19.317 1.00 90.25 104 LEU A O 1
ATOM 843 N N . VAL A 1 105 ? 23.948 -2.556 -18.310 1.00 90.94 105 VAL A N 1
ATOM 844 C CA . VAL A 1 105 ? 24.461 -3.927 -18.441 1.00 90.94 105 VAL A CA 1
ATOM 845 C C . VAL A 1 105 ? 24.615 -4.320 -19.909 1.00 90.94 105 VAL A C 1
ATOM 847 O O . VAL A 1 105 ? 25.640 -4.885 -20.277 1.00 90.94 105 VAL A O 1
ATOM 850 N N . GLU A 1 106 ? 23.634 -4.007 -20.761 1.00 91.38 106 GLU A N 1
ATOM 851 C CA . GLU A 1 106 ? 23.722 -4.269 -22.203 1.00 91.38 106 GLU A CA 1
ATOM 852 C C . GLU A 1 106 ? 24.850 -3.462 -22.856 1.00 91.38 106 GLU A C 1
ATOM 854 O O . GLU A 1 106 ? 25.628 -4.018 -23.631 1.00 91.38 106 GLU A O 1
ATOM 859 N N . LYS A 1 107 ? 24.990 -2.180 -22.490 1.00 88.31 107 LYS A N 1
ATOM 860 C CA . LYS A 1 107 ? 26.091 -1.325 -22.947 1.00 88.31 107 LYS A CA 1
ATOM 861 C C . LYS A 1 107 ? 27.436 -1.937 -22.562 1.00 88.31 107 LYS A C 1
ATOM 863 O O . LYS A 1 107 ? 28.250 -2.161 -23.451 1.00 88.31 107 LYS A O 1
ATOM 868 N N . ILE A 1 108 ? 27.627 -2.278 -21.288 1.00 88.19 108 ILE A N 1
ATOM 869 C CA . ILE A 1 108 ? 28.852 -2.903 -20.773 1.00 88.19 108 ILE A CA 1
ATOM 870 C C . ILE A 1 108 ? 29.151 -4.217 -21.502 1.00 88.19 108 ILE A C 1
ATOM 872 O O . ILE A 1 108 ? 30.274 -4.441 -21.933 1.00 88.19 108 ILE A O 1
ATOM 876 N N . ALA A 1 109 ? 28.147 -5.073 -21.700 1.00 88.19 109 ALA A N 1
ATOM 877 C CA . ALA A 1 109 ? 28.323 -6.344 -22.400 1.00 88.19 109 ALA A CA 1
ATOM 878 C C . ALA A 1 109 ? 28.677 -6.184 -23.891 1.00 88.19 109 ALA A C 1
ATOM 880 O O . ALA A 1 109 ? 29.206 -7.117 -24.493 1.00 88.19 109 ALA A O 1
ATOM 881 N N . SER A 1 110 ? 28.351 -5.035 -24.492 1.00 86.56 110 SER A N 1
ATOM 882 C CA . SER A 1 110 ? 28.663 -4.714 -25.889 1.00 86.56 110 SER A CA 1
ATOM 883 C C . SER A 1 110 ? 30.004 -4.003 -26.087 1.00 86.56 110 SER A C 1
ATOM 885 O O . SER A 1 110 ? 30.422 -3.846 -27.233 1.00 86.56 110 SER A O 1
ATOM 887 N N . MET A 1 111 ? 30.660 -3.579 -25.002 1.00 87.56 111 MET A N 1
ATOM 888 C CA . MET A 1 111 ? 31.955 -2.902 -25.058 1.00 87.56 111 MET A CA 1
ATOM 889 C C . MET A 1 111 ? 33.065 -3.872 -25.454 1.00 87.56 111 MET A C 1
ATOM 891 O O . MET A 1 111 ? 33.066 -5.049 -25.083 1.00 87.56 111 MET A O 1
ATOM 895 N N . THR A 1 112 ? 34.018 -3.361 -26.222 1.00 86.38 112 THR A N 1
ATOM 896 C CA . THR A 1 112 ? 35.284 -4.044 -26.480 1.00 86.38 112 THR A CA 1
ATOM 897 C C . THR A 1 112 ? 36.190 -3.996 -25.249 1.00 86.38 112 THR A C 1
ATOM 899 O O . THR A 1 112 ? 35.967 -3.217 -24.327 1.00 86.38 112 THR A O 1
ATOM 902 N N . GLU A 1 113 ? 37.216 -4.846 -25.226 1.00 78.94 113 GLU A N 1
ATOM 903 C CA . GLU A 1 113 ? 38.184 -4.909 -24.122 1.00 78.94 113 GLU A CA 1
ATOM 904 C C . GLU A 1 113 ? 38.910 -3.558 -23.940 1.00 78.94 113 GLU A C 1
ATOM 906 O O . GLU A 1 113 ? 39.035 -3.088 -22.816 1.00 78.94 113 GLU A O 1
ATOM 911 N N . GLU A 1 114 ? 39.242 -2.870 -25.041 1.00 77.31 114 GLU A N 1
ATOM 912 C CA . GLU A 1 114 ? 39.844 -1.523 -25.036 1.00 77.31 114 GLU A CA 1
ATOM 913 C C . GLU A 1 114 ? 38.883 -0.443 -24.497 1.00 77.31 114 GLU A C 1
ATOM 915 O O . GLU A 1 114 ? 39.279 0.382 -23.680 1.00 77.31 114 GLU A O 1
ATOM 920 N N . GLU A 1 115 ? 37.604 -0.462 -24.895 1.00 79.69 115 GLU A N 1
ATOM 921 C CA . GLU A 1 115 ? 36.589 0.481 -24.384 1.00 79.69 115 GLU A CA 1
ATOM 922 C C . GLU A 1 115 ? 36.251 0.228 -22.907 1.00 79.69 115 GLU A C 1
ATOM 924 O O . GLU A 1 115 ? 35.872 1.150 -22.185 1.00 79.69 115 GLU A O 1
ATOM 929 N N . TYR A 1 116 ? 36.331 -1.028 -22.460 1.00 77.94 116 TYR A N 1
ATOM 930 C CA . TYR A 1 116 ? 36.094 -1.402 -21.068 1.00 77.94 116 TYR A CA 1
ATOM 931 C C . TYR A 1 116 ? 37.239 -0.944 -20.163 1.00 77.94 116 TYR A C 1
ATOM 933 O O . TYR A 1 116 ? 36.962 -0.433 -19.079 1.00 77.94 116 TYR A O 1
ATOM 941 N N . GLU A 1 117 ? 38.491 -1.081 -20.614 1.00 76.50 117 GLU A N 1
ATOM 942 C CA . GLU A 1 117 ? 39.662 -0.519 -19.929 1.00 76.5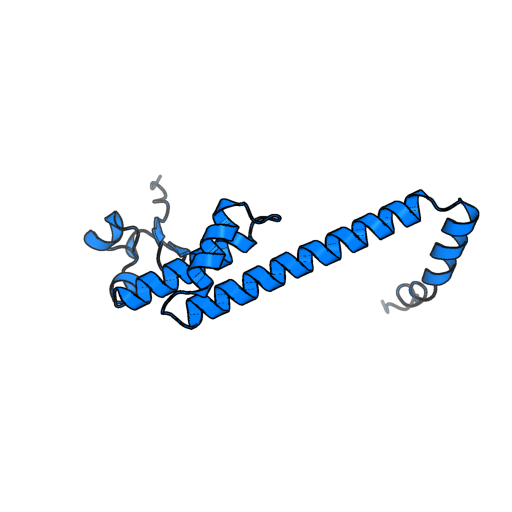0 117 GLU A CA 1
ATOM 943 C C . GLU A 1 117 ? 39.590 1.018 -19.871 1.00 76.50 117 GLU A C 1
ATOM 945 O O . GLU A 1 117 ? 39.699 1.572 -18.782 1.00 76.50 117 GLU A O 1
ATOM 950 N N . GLU A 1 118 ? 39.259 1.710 -20.972 1.00 73.25 118 GLU A N 1
ATOM 951 C CA . GLU A 1 118 ? 39.090 3.179 -20.982 1.00 73.25 118 GLU A CA 1
ATOM 952 C C . GLU A 1 118 ? 37.985 3.660 -20.018 1.00 73.25 118 GLU A C 1
ATOM 954 O O . GLU A 1 118 ? 38.143 4.666 -19.328 1.00 73.25 118 GLU A O 1
ATOM 959 N N . TYR A 1 119 ? 36.874 2.922 -19.918 1.00 70.56 119 TYR A N 1
ATOM 960 C CA . TYR A 1 119 ? 35.780 3.233 -18.990 1.00 70.56 119 TYR A CA 1
ATOM 961 C C . TYR A 1 119 ? 36.155 3.018 -17.516 1.00 70.56 119 TYR A C 1
ATOM 963 O O . TYR A 1 119 ? 35.630 3.711 -16.647 1.00 70.56 119 TYR A O 1
ATOM 971 N N . PHE A 1 120 ? 37.033 2.055 -17.219 1.00 64.00 120 PHE A N 1
ATOM 972 C CA . PHE A 1 120 ? 37.496 1.786 -15.854 1.00 64.00 120 PHE A CA 1
ATOM 973 C C . PHE A 1 120 ? 38.657 2.702 -15.432 1.00 64.00 120 PHE A C 1
ATOM 975 O O . PHE A 1 120 ? 38.718 3.078 -14.261 1.00 64.00 120 PHE A O 1
ATOM 982 N N . ASP A 1 121 ? 39.513 3.120 -16.369 1.00 61.22 121 ASP A N 1
ATOM 983 C CA . ASP A 1 121 ? 40.620 4.057 -16.124 1.00 61.22 121 ASP A CA 1
ATOM 984 C C . ASP A 1 121 ? 40.125 5.484 -15.785 1.00 61.22 121 ASP A C 1
ATOM 986 O O . ASP A 1 121 ? 40.799 6.223 -15.065 1.00 61.22 121 ASP A O 1
ATOM 990 N N . GLU A 1 122 ? 38.926 5.889 -16.232 1.00 56.09 122 GLU A N 1
ATOM 991 C CA . GLU A 1 122 ? 38.313 7.176 -15.846 1.00 56.09 122 GLU A CA 1
ATOM 992 C C . GLU A 1 122 ? 37.746 7.192 -14.404 1.00 56.09 122 GLU A C 1
ATOM 994 O O . GLU A 1 122 ? 37.655 8.265 -13.798 1.00 56.09 122 GLU A O 1
ATOM 999 N N . ASP A 1 123 ? 37.412 6.033 -13.820 1.00 53.00 123 ASP A N 1
ATOM 1000 C CA . ASP A 1 123 ? 36.859 5.903 -12.455 1.00 53.00 123 ASP A CA 1
ATOM 1001 C C . ASP A 1 123 ? 37.949 5.713 -11.365 1.00 53.00 123 ASP A C 1
ATOM 1003 O O . ASP A 1 123 ? 37.658 5.789 -10.164 1.00 53.00 123 ASP A O 1
ATOM 1007 N N . GLU A 1 124 ? 39.226 5.534 -11.739 1.00 51.00 124 GLU A N 1
ATOM 1008 C CA . GLU A 1 124 ? 40.353 5.388 -10.793 1.00 51.00 124 GLU A CA 1
ATOM 1009 C C . GLU A 1 124 ? 40.703 6.679 -10.023 1.00 51.00 124 GLU A C 1
ATOM 1011 O O . GLU A 1 124 ? 41.385 6.632 -8.997 1.00 51.00 124 GLU A O 1
ATOM 1016 N N . ALA A 1 125 ? 40.160 7.837 -10.414 1.00 51.16 125 ALA A N 1
ATOM 1017 C CA . ALA A 1 125 ? 40.393 9.111 -9.722 1.00 51.16 125 ALA A CA 1
ATOM 1018 C C . ALA A 1 125 ? 39.764 9.207 -8.308 1.00 51.16 125 ALA A C 1
ATOM 1020 O O . ALA A 1 125 ? 39.933 10.226 -7.637 1.00 51.16 125 ALA A O 1
ATOM 1021 N N . TYR A 1 126 ? 39.047 8.176 -7.838 1.00 55.19 126 TYR A N 1
ATOM 1022 C CA . TYR A 1 126 ? 38.390 8.144 -6.520 1.00 55.19 126 TYR A CA 1
ATOM 1023 C C . TYR A 1 126 ? 38.857 7.023 -5.573 1.00 55.19 126 TYR A C 1
ATOM 1025 O O . TYR A 1 126 ? 38.274 6.870 -4.496 1.00 55.19 126 TYR A O 1
ATOM 1033 N N . GLN A 1 127 ? 39.895 6.250 -5.918 1.00 51.22 127 GLN A N 1
ATOM 1034 C CA . GLN A 1 127 ? 40.436 5.214 -5.017 1.00 51.22 127 GLN A CA 1
ATOM 1035 C C . GLN A 1 127 ? 41.763 5.561 -4.331 1.00 51.22 127 GLN A C 1
ATOM 1037 O O . GLN A 1 127 ? 42.089 4.913 -3.336 1.00 51.22 127 GLN A O 1
ATOM 1042 N N . ASP A 1 128 ? 42.474 6.607 -4.756 1.00 45.91 128 ASP A N 1
ATOM 1043 C CA . ASP A 1 128 ? 43.801 6.910 -4.193 1.00 45.91 128 ASP A CA 1
ATOM 1044 C C . ASP A 1 128 ? 43.755 7.599 -2.806 1.00 45.91 128 ASP A C 1
ATOM 1046 O O . ASP A 1 128 ? 44.737 7.607 -2.070 1.00 45.91 128 ASP A O 1
ATOM 1050 N N . ASP A 1 129 ? 42.585 8.092 -2.373 1.00 48.75 129 ASP A N 1
ATOM 1051 C CA . ASP A 1 129 ? 42.429 8.803 -1.088 1.00 48.75 129 ASP A CA 1
ATOM 1052 C C . ASP A 1 129 ? 41.935 7.924 0.086 1.00 48.75 129 ASP A C 1
ATOM 1054 O O . ASP A 1 129 ? 41.836 8.408 1.215 1.00 48.75 129 ASP A O 1
ATOM 1058 N N . PHE A 1 130 ? 41.604 6.639 -0.121 1.00 50.81 130 PHE A N 1
ATOM 1059 C CA . PHE A 1 130 ? 41.160 5.756 0.983 1.00 50.81 130 PHE A CA 1
ATOM 1060 C C . PHE A 1 130 ? 42.270 4.849 1.544 1.00 50.81 130 PHE A C 1
ATOM 1062 O O . PHE A 1 130 ? 42.096 4.247 2.604 1.00 50.81 130 PHE A O 1
ATOM 1069 N N . PHE A 1 131 ? 43.422 4.779 0.871 1.00 49.06 131 PHE A N 1
ATOM 1070 C CA . PHE A 1 131 ? 44.604 4.016 1.292 1.00 49.06 131 PHE A CA 1
ATOM 1071 C C . PHE A 1 131 ? 45.844 4.899 1.509 1.00 49.06 131 PHE A C 1
ATOM 1073 O O . PHE A 1 131 ? 46.967 4.408 1.458 1.00 49.06 131 PHE A O 1
ATOM 1080 N N . SER A 1 132 ? 45.678 6.194 1.804 1.00 51.75 132 SER A N 1
ATOM 1081 C CA . SER A 1 132 ? 46.807 6.994 2.283 1.00 51.75 132 SER A CA 1
ATOM 1082 C C . SER A 1 132 ? 47.233 6.499 3.674 1.00 51.75 132 SER A C 1
ATOM 1084 O O . SER A 1 132 ? 46.543 6.720 4.674 1.00 51.75 132 SER A O 1
ATOM 1086 N N . ASP A 1 133 ? 48.358 5.789 3.677 1.00 54.62 133 ASP A N 1
ATOM 1087 C CA . ASP A 1 133 ? 49.130 5.193 4.770 1.00 54.62 133 ASP A CA 1
ATOM 1088 C C . ASP A 1 133 ? 49.457 6.153 5.936 1.00 54.62 133 ASP A C 1
ATOM 1090 O O . ASP A 1 133 ? 50.613 6.491 6.160 1.00 54.62 133 ASP A O 1
ATOM 1094 N N . ASP A 1 134 ? 48.472 6.567 6.736 1.00 58.97 134 ASP A N 1
ATOM 1095 C CA . ASP A 1 134 ? 48.732 7.250 8.015 1.00 58.97 134 ASP A CA 1
ATOM 1096 C C . ASP A 1 134 ? 47.640 6.950 9.062 1.00 58.97 134 ASP A C 1
ATOM 1098 O O . ASP A 1 134 ? 46.866 7.810 9.489 1.00 58.97 134 ASP A O 1
ATOM 1102 N N . LEU A 1 135 ? 47.579 5.695 9.523 1.00 58.78 135 LEU A N 1
ATOM 1103 C CA . LEU A 1 135 ? 46.955 5.368 10.811 1.00 58.78 135 LEU A CA 1
ATOM 1104 C C . LEU A 1 135 ? 48.042 5.377 11.899 1.00 58.78 135 LEU A C 1
ATOM 1106 O O . LEU A 1 135 ? 48.915 4.506 11.881 1.00 58.78 135 LEU A O 1
ATOM 1110 N N . PRO A 1 136 ? 48.024 6.332 12.851 1.00 60.09 136 PRO A N 1
ATOM 1111 C CA . PRO A 1 136 ? 49.014 6.372 13.919 1.00 60.09 136 PRO A CA 1
ATOM 1112 C C . PRO A 1 136 ? 48.813 5.188 14.878 1.00 60.09 136 PRO A C 1
ATOM 1114 O O . PRO A 1 136 ? 47.690 4.923 15.314 1.00 60.09 136 PRO A O 1
ATOM 1117 N N . PHE A 1 137 ? 49.915 4.491 15.179 1.00 58.78 137 PHE A N 1
ATOM 1118 C CA . PHE A 1 137 ? 50.00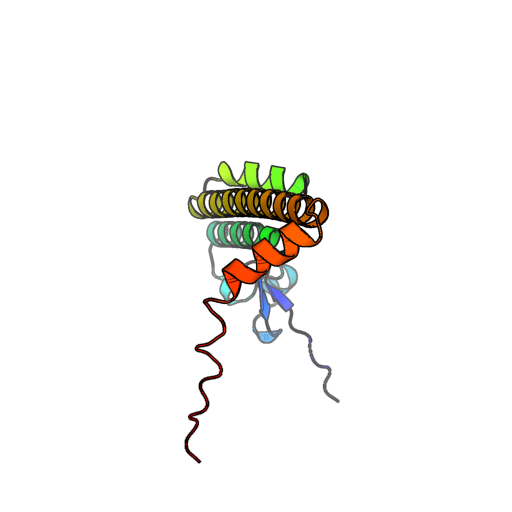2 3.408 16.169 1.00 58.78 137 PHE A CA 1
ATOM 1119 C C . PHE A 1 137 ? 49.745 3.885 17.604 1.00 58.78 137 PHE A C 1
ATOM 1121 O O . PHE A 1 137 ? 50.202 4.998 17.958 1.00 58.78 137 PHE A O 1
#

pLDDT: mean 82.72, std 13.94, range [45.91, 95.44]

Foldseek 3Di:
DDDPQFFAAALQQRDGDHPVQCDPVRVVVSHGPVRVPDDPVSSVLSNLLVVLVVQLVDLDRDPVNVVSLVVQCVDPDPSSNVSSVVSVVVSVVSVVVVVVVVVVVVVQVPDDPVRNVVVVVVVVVPPPPPPPPDDDD

Radius of gyration: 25.07 Å; chains: 1; bounding box: 64×38×56 Å

Secondary structure (DSSP, 8-state):
-----PPEEETTTTEEE-GGGB-HHHHTTT-BTTGGGS-HHHHHHHHHHHHHHHHTTSSS--HHHHHHHHHHTT-S-HHHHHHHHHHHHHHHHHHHHHHHHHHHHHHHHH--HHHHHHHHHTTGGGTTTS--S----

Organism: NCBI:txid43595

Sequence (137 aa):
MGKKRNGHYCVVCASVLPNEKFSGKGHSRHICKKCSKKSAAEQDEQIKVNKIYGMTRFMNLSKNNKKQLDKYLNDDSKKVREAAKSVIEEFEELKRIRKEDDQLVEKIASMTEEEYEEYFDEDEAYQDDFFSDDLPF